Protein AF-A0AAX1ZYV2-F1 (afdb_monomer_lite)

Foldseek 3Di:
DCVVCVVPDDDDDDDPPPVVVVLVSVVVVVCCVPQPPPDDDPDPVRSVVSSVVVVVVCVVCVVVNCCVSVVVD

Organism: NCBI:txid33934

Sequence (73 aa):
FLKEHEDRLELVFLPPYSPQLNLIEGLWKWLKSDVIYNVFYSGVQEISKNVQAFIQRINQKPEQTIDRLCVQL

Structure (mmCIF, N/CA/C/O backbone):
data_AF-A0AAX1ZYV2-F1
#
_entry.id   AF-A0AAX1ZYV2-F1
#
loop_
_atom_site.group_PDB
_atom_site.id
_atom_site.type_symbol
_atom_site.label_atom_id
_atom_site.label_alt_id
_ato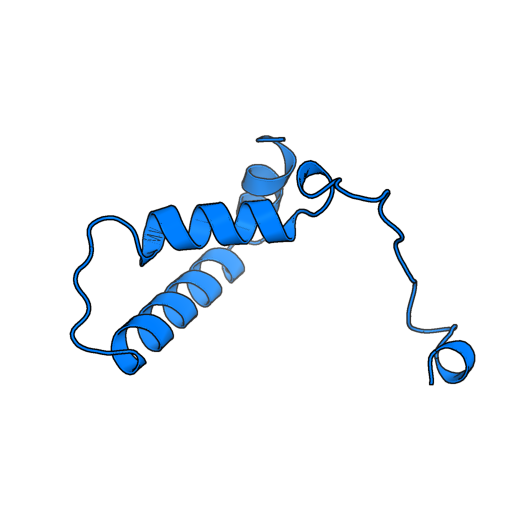m_site.label_comp_id
_atom_site.label_asym_id
_atom_site.label_entity_id
_atom_site.label_seq_id
_atom_site.pdbx_PDB_ins_code
_atom_site.Cartn_x
_atom_site.Cartn_y
_atom_site.Cartn_z
_atom_site.occupancy
_atom_site.B_iso_or_equiv
_atom_site.auth_seq_id
_atom_site.auth_comp_id
_atom_site.auth_asym_id
_atom_site.auth_atom_id
_atom_site.pdbx_PDB_model_num
ATOM 1 N N . PHE A 1 1 ? 24.264 -2.663 -5.729 1.00 92.06 1 PHE A N 1
ATOM 2 C CA . PHE A 1 1 ? 22.822 -2.909 -5.527 1.00 92.06 1 PHE A CA 1
ATOM 3 C C . PHE A 1 1 ? 22.040 -3.211 -6.809 1.00 92.06 1 PHE A C 1
ATOM 5 O O . PHE A 1 1 ? 21.967 -4.376 -7.139 1.00 92.06 1 PHE A O 1
ATOM 12 N N . LEU A 1 2 ? 21.472 -2.253 -7.569 1.00 91.69 2 LEU A N 1
ATOM 13 C CA . LEU A 1 2 ? 20.581 -2.617 -8.703 1.00 91.69 2 LEU A CA 1
ATOM 14 C C . LEU A 1 2 ? 21.286 -3.450 -9.788 1.00 91.69 2 LEU A C 1
ATOM 16 O O . LEU A 1 2 ? 20.795 -4.501 -10.165 1.00 91.69 2 LEU A O 1
ATOM 20 N N . LYS A 1 3 ? 22.488 -3.035 -10.201 1.00 92.62 3 LYS A N 1
ATOM 21 C CA . LYS A 1 3 ? 23.341 -3.797 -11.133 1.00 92.62 3 LYS A CA 1
ATOM 22 C C . LYS A 1 3 ? 23.835 -5.138 -10.563 1.00 92.62 3 LYS A C 1
ATOM 24 O O . LYS A 1 3 ? 24.178 -6.048 -11.293 1.00 92.62 3 LYS A O 1
ATOM 29 N N . GLU A 1 4 ? 23.912 -5.242 -9.243 1.00 96.50 4 GLU A N 1
ATOM 30 C CA . GLU A 1 4 ? 24.387 -6.439 -8.534 1.00 96.50 4 GLU A CA 1
ATOM 31 C C . GLU A 1 4 ? 23.288 -7.506 -8.397 1.00 96.50 4 GLU A C 1
ATOM 33 O O . GLU A 1 4 ? 23.580 -8.652 -8.076 1.00 96.50 4 GLU A O 1
ATOM 38 N N . HIS A 1 5 ? 22.031 -7.128 -8.643 1.00 96.56 5 HIS A N 1
ATOM 39 C CA . HIS A 1 5 ? 20.849 -7.983 -8.535 1.00 96.56 5 HIS A CA 1
ATOM 40 C C . HIS A 1 5 ? 19.997 -7.950 -9.813 1.00 96.56 5 HIS A C 1
ATOM 42 O O . HIS A 1 5 ? 18.787 -8.174 -9.755 1.00 96.56 5 HIS A O 1
ATOM 48 N N . GLU A 1 6 ? 20.608 -7.636 -10.960 1.00 94.62 6 GLU A N 1
ATOM 49 C CA . GLU A 1 6 ? 19.918 -7.528 -12.256 1.00 94.62 6 GLU A CA 1
ATOM 50 C C . GLU A 1 6 ? 19.289 -8.855 -12.715 1.00 94.62 6 GLU A C 1
ATOM 52 O O . GLU A 1 6 ? 18.349 -8.858 -13.501 1.00 94.62 6 GLU A O 1
ATOM 57 N N . ASP A 1 7 ? 19.758 -9.980 -12.175 1.00 96.06 7 ASP A N 1
ATOM 58 C CA . ASP A 1 7 ? 19.239 -11.329 -12.403 1.00 96.06 7 ASP A CA 1
ATOM 59 C C . ASP A 1 7 ? 17.942 -11.630 -11.629 1.00 96.06 7 ASP A C 1
ATOM 61 O O . ASP A 1 7 ? 17.243 -12.595 -11.938 1.00 96.06 7 ASP A O 1
ATOM 65 N N . ARG A 1 8 ? 17.613 -10.825 -10.609 1.00 96.69 8 ARG A N 1
ATOM 66 C CA . ARG A 1 8 ? 16.481 -11.061 -9.693 1.00 96.69 8 ARG A CA 1
ATOM 67 C C . ARG A 1 8 ? 15.483 -9.913 -9.617 1.00 96.69 8 ARG A C 1
ATOM 69 O O . ARG A 1 8 ? 14.391 -10.112 -9.084 1.00 96.69 8 ARG A O 1
ATOM 76 N N . LEU A 1 9 ? 15.861 -8.720 -10.067 1.00 95.62 9 LEU A N 1
ATOM 77 C CA . LEU A 1 9 ? 15.047 -7.513 -9.985 1.00 95.62 9 LEU A CA 1
ATOM 78 C C . LEU A 1 9 ? 14.887 -6.891 -11.368 1.00 95.62 9 LEU A C 1
ATOM 80 O O . LEU A 1 9 ? 15.864 -6.509 -12.005 1.00 95.62 9 LEU A O 1
ATOM 84 N N . GLU A 1 10 ? 13.637 -6.712 -11.779 1.00 94.38 10 GLU A N 1
ATOM 85 C CA . GLU A 1 10 ? 13.280 -5.986 -12.991 1.00 94.38 10 GLU A CA 1
ATOM 86 C C . GLU A 1 10 ? 12.669 -4.630 -12.625 1.00 94.38 10 GLU A C 1
ATOM 88 O O . GLU A 1 10 ? 11.828 -4.525 -11.728 1.00 94.38 10 GLU A O 1
ATOM 93 N N . LEU A 1 11 ? 13.105 -3.575 -13.315 1.00 92.56 11 LEU A N 1
ATOM 94 C CA . LEU A 1 11 ? 12.542 -2.239 -13.155 1.00 92.56 11 LEU A CA 1
ATOM 95 C C . LEU A 1 11 ? 11.419 -2.020 -14.162 1.00 92.56 11 LEU A C 1
ATOM 97 O O . LEU A 1 11 ? 11.649 -1.997 -15.369 1.00 92.56 11 LEU A O 1
ATOM 101 N N . VAL A 1 12 ? 10.218 -1.764 -13.649 1.00 92.06 12 VAL A N 1
ATOM 102 C CA . VAL A 1 12 ? 9.068 -1.355 -14.458 1.00 92.06 12 VAL A CA 1
ATOM 103 C C . VAL A 1 12 ? 8.931 0.163 -14.374 1.00 92.06 12 VAL A C 1
ATOM 105 O O . VAL A 1 12 ? 8.583 0.712 -13.328 1.00 92.06 12 VAL A O 1
ATOM 108 N N . PHE A 1 13 ? 9.235 0.853 -15.473 1.00 93.06 13 PHE A N 1
ATOM 109 C CA . PHE A 1 13 ? 9.147 2.310 -15.547 1.00 93.06 13 PHE A CA 1
ATOM 110 C C . PHE A 1 13 ? 7.750 2.758 -15.971 1.00 93.06 13 PHE A C 1
ATOM 112 O O . PHE A 1 13 ? 7.189 2.249 -16.940 1.00 93.06 13 PHE A O 1
ATOM 119 N N . LEU A 1 14 ? 7.218 3.761 -15.273 1.00 93.31 14 LEU A N 1
ATOM 120 C CA . LEU A 1 14 ? 5.959 4.412 -15.619 1.00 93.31 14 LEU A CA 1
ATOM 121 C C . LEU A 1 14 ? 6.215 5.833 -16.140 1.00 93.31 14 LEU A C 1
ATOM 123 O O . LEU A 1 14 ? 7.136 6.501 -15.656 1.00 93.31 14 LEU A O 1
ATOM 127 N N . PRO A 1 15 ? 5.407 6.324 -17.098 1.00 96.56 15 PRO A N 1
ATOM 128 C CA . PRO A 1 15 ? 5.481 7.713 -17.520 1.00 96.56 15 PRO A CA 1
ATOM 129 C C . PRO A 1 15 ? 5.172 8.664 -16.348 1.00 96.56 15 PRO A C 1
ATOM 131 O O . PRO A 1 15 ? 4.386 8.321 -15.456 1.00 96.56 15 PRO A O 1
ATOM 134 N N . PRO A 1 16 ? 5.758 9.877 -16.337 1.00 95.38 16 PRO A N 1
ATOM 135 C CA . PRO A 1 16 ? 5.454 10.882 -15.324 1.00 95.38 16 PRO A CA 1
ATOM 136 C C . PRO A 1 16 ? 3.947 11.143 -15.204 1.00 95.38 16 PRO A C 1
ATOM 138 O O . PRO A 1 16 ? 3.215 11.073 -16.191 1.00 95.38 16 PRO A O 1
ATOM 141 N N . TYR A 1 17 ? 3.490 11.456 -13.988 1.00 91.69 17 TYR A N 1
ATOM 142 C CA . TYR A 1 17 ? 2.092 11.805 -13.690 1.00 91.69 17 TYR A CA 1
ATOM 143 C C . TYR A 1 17 ? 1.053 10.780 -14.170 1.00 91.69 17 TYR A C 1
ATOM 145 O O . TYR A 1 17 ? -0.074 11.156 -14.483 1.00 91.69 17 TYR A O 1
ATOM 153 N N . SER A 1 18 ? 1.410 9.492 -14.208 1.00 92.56 18 SER A N 1
ATOM 154 C CA . SER A 1 18 ? 0.510 8.417 -14.646 1.00 92.56 18 SER A CA 1
ATOM 155 C C . SER A 1 18 ? 0.095 7.476 -13.502 1.00 92.56 18 SER A C 1
ATOM 157 O O . SER A 1 18 ? 0.343 6.271 -13.585 1.00 92.56 18 SER A O 1
ATOM 159 N N . PRO A 1 19 ? -0.529 7.982 -12.416 1.00 90.75 19 PRO A N 1
ATOM 160 C CA . PRO A 1 19 ? -0.939 7.156 -11.278 1.00 90.75 19 PRO A CA 1
ATOM 161 C C . PRO A 1 19 ? -1.956 6.073 -11.663 1.00 90.75 19 PRO A C 1
ATOM 163 O O . PRO A 1 19 ? -1.993 5.024 -11.034 1.00 90.75 19 PRO A O 1
ATOM 166 N N . GLN A 1 20 ? -2.737 6.282 -12.726 1.00 88.00 20 GLN A N 1
ATOM 167 C CA . GLN A 1 20 ? -3.672 5.296 -13.269 1.00 88.00 20 GLN A CA 1
ATOM 168 C C . GLN A 1 20 ? -2.982 4.031 -13.799 1.00 88.00 20 GLN A C 1
ATOM 170 O O . GLN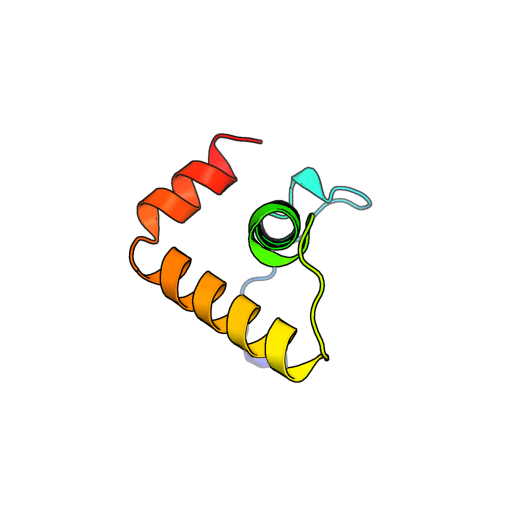 A 1 20 ? -3.607 2.982 -13.858 1.00 88.00 20 GLN A O 1
ATOM 175 N N . LEU A 1 21 ? -1.697 4.112 -14.164 1.00 90.44 21 LEU A N 1
ATOM 176 C CA . LEU A 1 21 ? -0.920 2.945 -14.592 1.00 90.44 21 LEU A CA 1
ATOM 177 C C . LEU A 1 21 ? -0.295 2.195 -13.407 1.00 90.44 21 LEU A C 1
ATOM 179 O O . LEU A 1 21 ? 0.234 1.100 -13.579 1.00 90.44 21 LEU A O 1
ATOM 183 N N . ASN A 1 22 ? -0.348 2.770 -12.203 1.00 92.06 22 ASN A N 1
ATOM 184 C CA . ASN A 1 22 ? 0.183 2.159 -10.997 1.00 92.06 22 ASN A CA 1
ATOM 185 C C . ASN A 1 22 ? -0.947 1.508 -10.185 1.00 92.06 22 ASN A C 1
ATOM 187 O O . ASN A 1 22 ? -1.632 2.175 -9.410 1.00 92.06 22 ASN A O 1
ATOM 191 N N . LEU A 1 23 ? -1.120 0.189 -10.324 1.00 91.38 23 LEU A N 1
ATOM 192 C CA . LEU A 1 23 ? -2.200 -0.578 -9.677 1.00 91.38 23 LEU A CA 1
ATOM 193 C C . LEU A 1 23 ? -2.287 -0.374 -8.154 1.00 91.38 23 LEU A C 1
ATOM 195 O O . LEU A 1 23 ? -3.376 -0.466 -7.579 1.00 91.38 23 LEU A O 1
ATOM 199 N N . ILE A 1 24 ? -1.167 -0.057 -7.492 1.00 93.19 24 ILE A N 1
ATOM 200 C CA . ILE A 1 24 ? -1.160 0.202 -6.048 1.00 93.19 24 ILE A CA 1
ATOM 201 C C . ILE A 1 24 ? -2.023 1.417 -5.668 1.00 93.19 24 ILE A C 1
ATOM 203 O O . ILE A 1 24 ? -2.621 1.425 -4.596 1.00 93.19 24 ILE A O 1
ATOM 207 N N . GLU A 1 25 ? -2.167 2.413 -6.548 1.00 94.50 25 GLU A N 1
ATOM 208 C CA . GLU A 1 25 ? -3.021 3.585 -6.311 1.00 94.50 25 GLU A CA 1
ATOM 209 C C . GLU A 1 25 ? -4.501 3.189 -6.231 1.00 94.50 25 GLU A C 1
ATOM 211 O O . GLU A 1 25 ? -5.241 3.652 -5.354 1.00 94.50 25 GLU A O 1
ATOM 216 N N . GLY A 1 26 ? -4.928 2.264 -7.097 1.00 93.81 26 GLY A N 1
ATOM 217 C CA . GLY A 1 26 ? -6.260 1.660 -7.049 1.00 93.81 26 GLY A CA 1
ATOM 218 C C . GLY A 1 26 ? -6.490 0.894 -5.746 1.00 93.81 26 GLY A C 1
ATOM 219 O O . GLY A 1 26 ? -7.534 1.052 -5.104 1.00 93.81 26 GLY A O 1
ATOM 220 N N . LEU A 1 27 ? -5.482 0.141 -5.295 1.00 95.12 27 LEU A N 1
ATOM 221 C CA . LEU A 1 27 ? -5.534 -0.563 -4.016 1.00 95.12 27 LEU A CA 1
ATOM 222 C C . LEU A 1 27 ? -5.653 0.410 -2.833 1.00 95.12 27 LEU A C 1
ATOM 224 O O . LEU A 1 27 ? -6.488 0.198 -1.954 1.00 95.12 27 LEU A O 1
ATOM 228 N N . TRP A 1 28 ? -4.894 1.511 -2.824 1.00 95.12 28 TRP A N 1
ATOM 229 C CA . TRP A 1 28 ? -4.996 2.539 -1.783 1.00 95.12 28 TRP A CA 1
ATOM 230 C C . TRP A 1 28 ? -6.354 3.235 -1.769 1.00 95.12 28 TRP A C 1
ATOM 232 O O . TRP A 1 28 ? -6.893 3.530 -0.699 1.00 95.12 28 TRP A O 1
ATOM 242 N N . LYS A 1 29 ? -6.935 3.498 -2.944 1.00 94.50 29 LYS A N 1
ATOM 243 C CA . LYS A 1 29 ? -8.296 4.033 -3.055 1.00 94.50 29 LYS A CA 1
ATOM 244 C C . LYS A 1 29 ? -9.314 3.066 -2.452 1.00 94.50 29 LYS A C 1
ATOM 246 O O . LYS A 1 29 ? -10.170 3.501 -1.681 1.00 94.50 29 LYS A O 1
ATOM 251 N N . TRP A 1 30 ? -9.196 1.771 -2.748 1.00 95.62 30 TRP A N 1
ATOM 252 C CA . TRP A 1 30 ? -10.072 0.752 -2.175 1.00 95.62 30 TRP A CA 1
ATOM 253 C C . TRP A 1 30 ? -9.908 0.642 -0.656 1.00 95.62 30 TRP A C 1
ATOM 255 O O . TRP A 1 30 ? -10.907 0.704 0.056 1.00 95.62 30 TRP A O 1
ATOM 265 N N . LEU A 1 31 ? -8.673 0.584 -0.152 1.00 97.00 31 LEU A N 1
ATOM 266 C CA . LEU A 1 31 ? -8.393 0.551 1.283 1.00 97.00 31 LEU A CA 1
ATOM 267 C C . LEU A 1 31 ? -9.034 1.736 2.005 1.00 97.00 31 LEU A C 1
ATOM 269 O O . LEU A 1 31 ? -9.706 1.546 3.014 1.00 97.00 31 LEU A O 1
ATOM 273 N N . LYS A 1 32 ? -8.875 2.959 1.486 1.00 96.06 32 LYS A N 1
ATOM 274 C CA . LYS A 1 32 ? -9.498 4.144 2.095 1.00 96.06 32 LYS A CA 1
ATOM 275 C C . LYS A 1 32 ? -11.020 4.035 2.108 1.00 96.06 32 LYS A C 1
ATOM 277 O O . LYS A 1 32 ? -11.629 4.339 3.128 1.00 96.06 32 LYS A O 1
ATOM 282 N N . SER A 1 33 ? -11.616 3.566 1.013 1.00 96.31 33 SER A N 1
ATOM 283 C CA . SER A 1 33 ? -13.066 3.392 0.920 1.00 96.31 33 SER A CA 1
ATOM 284 C C . SER A 1 33 ? -13.623 2.342 1.874 1.00 96.31 33 SER A C 1
ATOM 286 O O . SER A 1 33 ? -14.751 2.500 2.326 1.00 96.31 33 SER A O 1
ATOM 288 N N . ASP A 1 34 ? -12.878 1.271 2.129 1.00 95.44 34 ASP A N 1
ATOM 289 C CA . ASP A 1 34 ? -13.343 0.137 2.930 1.00 95.44 34 ASP A CA 1
ATOM 290 C C . ASP A 1 34 ? -13.032 0.307 4.421 1.00 95.44 34 ASP A C 1
ATOM 292 O O . ASP A 1 34 ? -13.844 -0.040 5.271 1.00 95.44 34 ASP A O 1
ATOM 296 N N . VAL A 1 35 ? -11.858 0.860 4.732 1.00 96.69 35 VAL A N 1
ATOM 297 C CA . VAL A 1 35 ? -11.332 0.937 6.098 1.00 96.69 35 VAL A CA 1
ATOM 298 C C . VAL A 1 35 ? -11.491 2.332 6.693 1.00 96.69 35 VAL A C 1
ATOM 300 O O . VAL A 1 35 ? -11.748 2.456 7.882 1.00 96.69 35 VAL A O 1
ATOM 303 N N . ILE A 1 36 ? -11.303 3.401 5.920 1.00 95.19 36 ILE A N 1
ATOM 304 C CA . ILE A 1 36 ? -11.149 4.753 6.484 1.00 95.19 36 ILE A CA 1
ATOM 305 C C . ILE A 1 36 ? -12.441 5.566 6.403 1.00 95.19 36 ILE A C 1
ATOM 307 O O . ILE A 1 36 ? -12.763 6.316 7.323 1.00 95.19 36 ILE A O 1
ATOM 311 N N . TYR A 1 37 ? -13.174 5.467 5.297 1.00 96.31 37 TYR A N 1
ATOM 312 C CA . TYR A 1 37 ? -14.345 6.307 5.067 1.00 96.31 37 TYR A CA 1
ATOM 313 C C . TYR A 1 37 ? -15.461 6.008 6.068 1.00 96.31 37 TYR A C 1
ATOM 315 O O . TYR A 1 37 ? -15.830 4.859 6.276 1.00 96.31 37 TYR A O 1
ATOM 323 N N . ASN A 1 38 ? -16.031 7.072 6.640 1.00 94.75 38 ASN A N 1
ATOM 324 C CA . ASN A 1 38 ? -17.163 7.025 7.571 1.00 94.75 38 ASN A CA 1
ATOM 325 C C . ASN A 1 38 ? -16.913 6.230 8.867 1.00 94.75 38 ASN A C 1
ATOM 327 O O . ASN A 1 38 ? -17.869 5.863 9.546 1.00 94.75 38 ASN A O 1
ATOM 331 N N . VAL A 1 39 ? -15.650 5.991 9.234 1.00 94.88 39 VAL A N 1
ATOM 332 C CA . VAL A 1 39 ? -15.279 5.337 10.494 1.00 94.88 39 VAL A CA 1
ATOM 333 C C . VAL A 1 39 ? -14.487 6.313 11.357 1.00 94.88 39 VAL A C 1
ATOM 335 O O . VAL A 1 39 ? -13.533 6.937 10.895 1.00 94.88 39 VAL A O 1
ATOM 338 N N . PHE A 1 40 ? -14.879 6.447 12.624 1.00 95.38 40 PHE A N 1
ATOM 339 C CA . PHE A 1 40 ? -14.114 7.202 13.610 1.00 95.38 40 PHE A CA 1
ATOM 340 C C . PHE A 1 40 ? -13.262 6.244 14.441 1.00 95.38 40 PHE A C 1
ATOM 342 O O . PHE A 1 40 ? -13.797 5.427 15.188 1.00 95.38 40 PHE A O 1
ATOM 349 N N . TYR A 1 41 ? -11.943 6.358 14.310 1.00 96.12 41 TYR A N 1
ATOM 350 C CA . TYR A 1 41 ? -10.988 5.555 15.065 1.00 96.12 41 TYR A CA 1
ATOM 351 C C . TYR A 1 41 ? -10.502 6.299 16.302 1.00 96.12 41 TYR A C 1
ATOM 353 O O . TYR A 1 41 ? -10.168 7.481 16.242 1.00 96.12 41 TYR A O 1
ATOM 361 N N . SER A 1 42 ? -10.396 5.577 17.411 1.00 95.00 42 SER A N 1
ATOM 362 C CA . SER A 1 42 ? -9.894 6.108 18.682 1.00 95.00 42 SER A CA 1
ATOM 363 C C . SER A 1 42 ? -8.394 6.432 18.647 1.00 95.00 42 SER A C 1
ATOM 365 O O . SER A 1 42 ? -7.9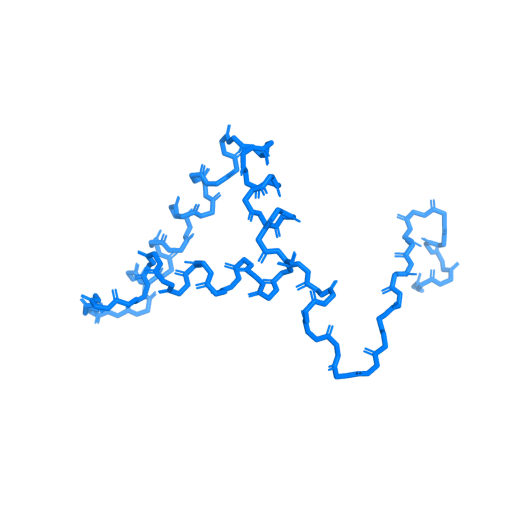14 7.263 19.417 1.00 95.00 42 SER A O 1
ATOM 367 N N . GLY A 1 43 ? -7.644 5.806 17.733 1.00 96.69 43 GLY A N 1
ATOM 368 C CA . GLY A 1 43 ? -6.222 6.059 17.543 1.00 96.69 43 GLY A CA 1
ATOM 369 C C . GLY A 1 43 ? -5.592 5.245 16.415 1.00 96.69 43 GLY A C 1
ATOM 370 O O . GLY A 1 43 ? -6.203 4.357 15.822 1.00 96.69 43 GLY A O 1
ATOM 371 N N . VAL A 1 44 ? -4.316 5.527 16.143 1.00 96.62 44 VAL A N 1
ATOM 372 C CA . VAL A 1 44 ? -3.557 4.921 15.031 1.00 96.62 44 VAL A CA 1
ATOM 373 C C . VAL A 1 44 ? -3.439 3.399 15.157 1.00 96.62 44 VAL A C 1
ATOM 375 O O . VAL A 1 44 ? -3.441 2.699 14.151 1.00 96.62 44 VAL A O 1
ATOM 378 N N . GLN A 1 45 ? -3.385 2.863 16.378 1.00 97.69 45 GLN A N 1
ATOM 379 C CA . GLN A 1 45 ? -3.315 1.414 16.612 1.00 97.69 45 GLN A CA 1
ATOM 380 C C . GLN A 1 45 ? -4.545 0.683 16.056 1.00 97.69 45 GLN A C 1
ATOM 382 O O . GLN A 1 45 ? -4.421 -0.393 15.471 1.00 97.69 45 GLN A O 1
ATOM 387 N N . GLU A 1 46 ? -5.723 1.290 16.197 1.00 97.31 46 GLU A N 1
ATOM 388 C CA . GLU A 1 46 ? -6.974 0.741 15.684 1.00 97.31 46 GLU A CA 1
ATOM 389 C C . GLU A 1 46 ? -7.005 0.781 14.151 1.00 97.31 46 GLU A C 1
ATOM 391 O O . GLU A 1 46 ? -7.383 -0.202 13.514 1.00 97.31 46 GLU A O 1
ATOM 396 N N . ILE A 1 47 ? -6.503 1.866 13.552 1.00 96.94 47 ILE A N 1
ATOM 397 C CA . ILE A 1 47 ? -6.340 1.979 12.097 1.00 96.94 47 ILE A CA 1
ATOM 398 C C . ILE A 1 47 ? -5.410 0.874 11.586 1.00 96.94 47 ILE A C 1
ATOM 400 O O . ILE A 1 47 ? -5.783 0.125 10.687 1.00 96.94 47 ILE A O 1
ATOM 404 N N . SER A 1 48 ? -4.226 0.719 12.188 1.00 97.62 48 SER A N 1
ATOM 405 C CA . SER A 1 48 ? -3.246 -0.302 11.796 1.00 97.62 48 SER A CA 1
ATOM 406 C C . SER A 1 48 ? -3.821 -1.716 11.871 1.00 97.62 48 SER A C 1
ATOM 408 O O . SER A 1 48 ? -3.611 -2.510 10.954 1.00 97.62 48 SER A O 1
ATOM 410 N N . LYS A 1 49 ? -4.592 -2.025 12.921 1.00 98.00 49 LYS A N 1
ATOM 411 C CA . LYS A 1 49 ? -5.275 -3.317 13.064 1.00 98.00 49 LYS A CA 1
ATOM 412 C C . LYS A 1 49 ? -6.265 -3.563 11.922 1.00 98.00 49 LYS A C 1
ATOM 414 O O . LYS A 1 49 ? -6.262 -4.643 11.335 1.00 98.00 49 LYS A O 1
ATOM 419 N N . ASN A 1 50 ? -7.097 -2.576 11.592 1.00 97.62 50 ASN A N 1
ATOM 420 C CA . ASN A 1 50 ? -8.092 -2.722 10.528 1.00 97.62 50 ASN A CA 1
ATOM 421 C C . ASN A 1 50 ? -7.451 -2.773 9.132 1.00 97.62 50 ASN A C 1
ATOM 423 O O . ASN A 1 50 ? -7.879 -3.562 8.293 1.00 97.62 50 ASN A O 1
ATOM 427 N N . VAL A 1 51 ? -6.369 -2.023 8.901 1.00 97.81 51 VAL A N 1
ATOM 428 C CA . VAL A 1 51 ? -5.563 -2.128 7.674 1.00 97.81 51 VAL A CA 1
ATOM 429 C C . VAL A 1 51 ? -4.953 -3.525 7.531 1.00 97.81 51 VAL A C 1
ATOM 431 O O . VAL A 1 51 ? -5.030 -4.116 6.456 1.00 97.81 51 VAL A O 1
ATOM 434 N N . GLN A 1 52 ? -4.396 -4.098 8.603 1.00 98.12 52 GLN A N 1
ATOM 435 C CA . GLN A 1 52 ? -3.874 -5.469 8.573 1.00 98.12 52 GLN A CA 1
ATOM 436 C C . GLN A 1 52 ? -4.971 -6.494 8.271 1.00 98.12 52 GLN A C 1
ATOM 438 O O . GLN A 1 52 ? -4.762 -7.376 7.440 1.00 98.12 52 GLN A O 1
ATOM 443 N N . ALA A 1 53 ? -6.147 -6.358 8.889 1.00 97.94 53 ALA A N 1
ATOM 444 C CA . ALA A 1 53 ? -7.289 -7.228 8.615 1.00 97.94 53 ALA A CA 1
ATOM 445 C C . ALA A 1 53 ? -7.761 -7.117 7.153 1.00 97.94 53 ALA A C 1
ATOM 447 O O . ALA A 1 53 ? -8.020 -8.135 6.510 1.00 97.94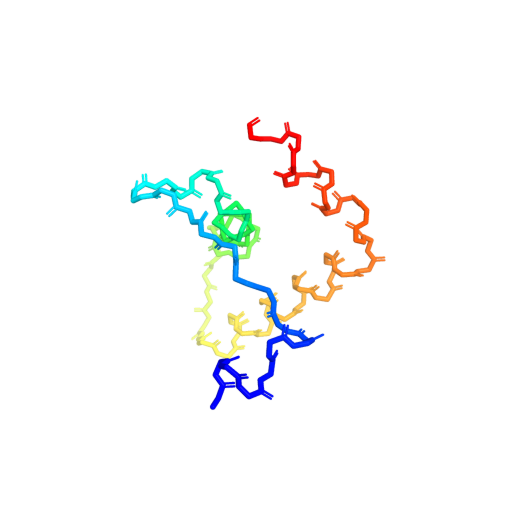 53 ALA A O 1
ATOM 448 N N . PHE A 1 54 ? -7.809 -5.900 6.600 1.00 97.31 54 PHE A N 1
ATOM 449 C CA . PHE A 1 54 ? -8.096 -5.663 5.184 1.00 97.31 54 PHE A CA 1
ATOM 450 C C . PHE A 1 54 ? -7.089 -6.384 4.279 1.00 97.31 54 PHE A C 1
ATOM 452 O O . PHE A 1 54 ? -7.499 -7.135 3.396 1.00 97.31 54 PHE A O 1
ATOM 459 N N . ILE A 1 55 ? -5.784 -6.219 4.532 1.00 96.81 55 ILE A N 1
ATOM 460 C CA . ILE A 1 55 ? -4.716 -6.860 3.747 1.00 96.81 55 ILE A CA 1
ATOM 461 C C . ILE A 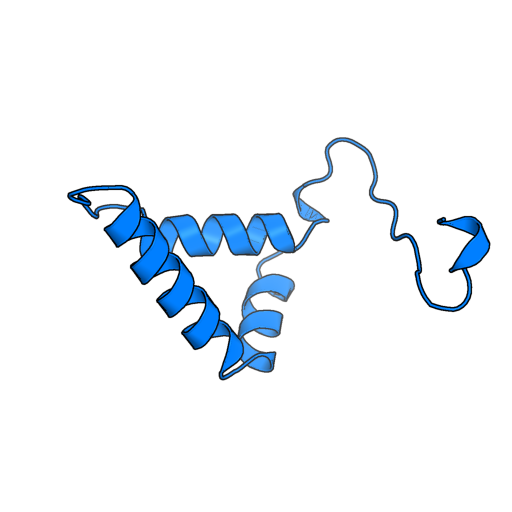1 55 ? -4.830 -8.388 3.817 1.00 96.81 55 ILE A C 1
ATOM 463 O O . ILE A 1 55 ? -4.777 -9.067 2.792 1.00 96.81 55 ILE A O 1
ATOM 467 N N . GLN A 1 56 ? -5.036 -8.945 5.013 1.00 97.69 56 GLN A N 1
ATOM 468 C CA . GLN A 1 56 ? -5.237 -10.385 5.183 1.00 97.69 56 GLN A CA 1
ATOM 469 C C . GLN A 1 56 ? -6.441 -10.878 4.379 1.00 97.69 56 GLN A C 1
ATOM 471 O O . GLN A 1 56 ? -6.339 -11.892 3.694 1.00 97.69 56 GLN A O 1
ATOM 476 N N . ARG A 1 57 ? -7.559 -10.145 4.410 1.00 96.62 57 ARG A N 1
ATOM 477 C CA . ARG A 1 57 ? -8.784 -10.496 3.684 1.00 96.62 57 ARG A CA 1
ATOM 478 C C . ARG A 1 57 ? -8.574 -10.514 2.168 1.00 96.62 57 ARG A C 1
ATOM 480 O O . ARG A 1 57 ? -8.974 -11.478 1.525 1.00 96.62 57 ARG A O 1
ATOM 487 N N . ILE A 1 58 ? -7.943 -9.491 1.589 1.00 95.88 58 ILE A N 1
ATOM 488 C CA . ILE A 1 58 ? -7.728 -9.430 0.128 1.00 95.88 58 ILE A CA 1
ATOM 489 C C . ILE A 1 58 ? -6.708 -10.471 -0.362 1.00 95.88 58 ILE A C 1
ATOM 491 O O . ILE A 1 58 ? -6.801 -10.938 -1.497 1.00 95.88 58 ILE A O 1
ATOM 495 N N . ASN A 1 59 ? -5.783 -10.888 0.507 1.00 95.81 59 ASN A N 1
ATOM 496 C CA . ASN A 1 59 ? -4.791 -11.919 0.202 1.00 95.81 59 ASN A CA 1
ATOM 497 C C . ASN A 1 59 ? -5.359 -13.346 0.261 1.00 95.81 59 ASN A C 1
ATOM 499 O O . ASN A 1 59 ? -4.734 -14.261 -0.267 1.00 95.81 59 ASN A O 1
ATOM 503 N N . GLN A 1 60 ? -6.536 -13.563 0.862 1.00 96.88 60 GLN A N 1
ATOM 504 C CA . GLN A 1 60 ? -7.186 -14.883 0.871 1.00 96.88 60 GLN A CA 1
ATOM 505 C C . GLN A 1 60 ? -7.671 -15.313 -0.519 1.00 96.88 60 GLN A C 1
ATOM 507 O O . GLN A 1 60 ? -7.779 -16.508 -0.784 1.00 96.88 60 GLN A O 1
ATOM 512 N N . LYS A 1 61 ? -7.998 -14.353 -1.394 1.00 93.25 61 LYS A N 1
ATOM 513 C CA . LYS A 1 61 ? -8.495 -14.599 -2.756 1.00 93.25 61 LYS A CA 1
ATOM 514 C C . LYS A 1 61 ? -7.805 -13.659 -3.749 1.00 93.25 61 LYS A C 1
ATOM 516 O O . LYS A 1 61 ? -8.426 -12.701 -4.214 1.00 93.25 61 LYS A O 1
ATOM 521 N N . PRO A 1 62 ? -6.524 -13.908 -4.063 1.00 92.44 62 PRO A N 1
ATOM 522 C CA . PRO A 1 62 ? -5.724 -12.998 -4.876 1.00 92.44 62 PRO A CA 1
ATOM 523 C C . PRO A 1 62 ? -6.302 -12.799 -6.281 1.00 92.44 62 PRO A C 1
ATOM 525 O O . PRO A 1 62 ? -6.301 -11.672 -6.757 1.00 92.44 62 PRO A O 1
ATOM 528 N N . GLU A 1 63 ? -6.875 -13.833 -6.904 1.00 93.75 63 GLU A N 1
ATOM 529 C CA . GLU A 1 63 ? -7.500 -13.723 -8.234 1.00 93.75 63 GLU A CA 1
ATOM 530 C C . GLU A 1 63 ? -8.630 -12.684 -8.257 1.00 93.75 63 GLU A C 1
ATOM 532 O O . GLU A 1 63 ? -8.637 -11.793 -9.096 1.00 93.75 63 GLU A O 1
ATOM 537 N N . GLN A 1 64 ? -9.518 -12.701 -7.257 1.00 93.12 64 GLN A N 1
ATOM 538 C CA . GLN A 1 64 ? -10.611 -11.724 -7.153 1.00 93.12 64 GLN A CA 1
ATOM 539 C C . GLN A 1 64 ? -10.097 -10.303 -6.901 1.00 93.12 64 GLN A C 1
ATOM 541 O O . GLN A 1 64 ? -10.680 -9.326 -7.372 1.00 93.12 64 GLN A O 1
ATOM 546 N N . THR A 1 65 ? -9.009 -10.181 -6.137 1.00 93.62 65 THR A N 1
ATOM 547 C CA . THR A 1 65 ? -8.337 -8.900 -5.899 1.00 93.62 65 THR A CA 1
ATOM 548 C C . THR A 1 65 ? -7.725 -8.359 -7.190 1.00 93.62 65 THR A C 1
ATOM 550 O O . THR A 1 65 ? -7.897 -7.178 -7.484 1.00 93.62 65 THR A O 1
ATOM 553 N N . ILE A 1 66 ? -7.064 -9.212 -7.978 1.00 92.69 66 ILE A N 1
ATOM 554 C CA . ILE A 1 66 ? -6.492 -8.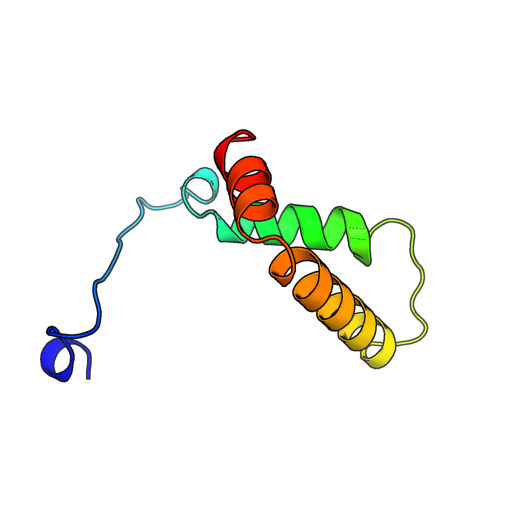851 -9.280 1.00 92.69 66 ILE A CA 1
ATOM 555 C C . ILE A 1 66 ? -7.603 -8.422 -10.237 1.00 92.69 66 ILE A C 1
ATOM 557 O O . ILE A 1 66 ? -7.529 -7.319 -10.770 1.00 92.69 66 ILE A O 1
ATOM 561 N N . ASP A 1 67 ? -8.662 -9.221 -10.387 1.00 92.50 67 ASP A N 1
ATOM 562 C CA . ASP A 1 67 ? -9.793 -8.894 -11.261 1.00 92.50 67 ASP A CA 1
ATOM 563 C C . ASP A 1 67 ? -10.404 -7.541 -10.895 1.00 92.50 67 ASP A C 1
ATOM 565 O O . ASP A 1 67 ? -10.615 -6.685 -11.751 1.00 92.50 67 ASP A O 1
ATOM 569 N N . ARG A 1 68 ? -10.623 -7.287 -9.600 1.00 91.94 68 ARG A N 1
ATOM 570 C CA . ARG A 1 68 ? -11.148 -5.999 -9.134 1.00 91.94 68 ARG A CA 1
ATOM 571 C C . ARG A 1 68 ? -10.243 -4.828 -9.523 1.00 91.94 68 ARG A C 1
ATOM 573 O O . ARG A 1 68 ? -10.755 -3.782 -9.912 1.00 91.94 68 ARG A O 1
ATOM 580 N N . LEU A 1 69 ? -8.929 -4.966 -9.356 1.00 91.12 69 LEU A N 1
ATOM 581 C CA . LEU A 1 69 ? -7.980 -3.880 -9.611 1.00 91.12 69 LEU A CA 1
ATOM 582 C C . LEU A 1 69 ? -7.749 -3.651 -11.110 1.00 91.12 69 LEU A C 1
ATOM 584 O O . LEU A 1 69 ? -7.609 -2.506 -11.525 1.00 91.12 69 LEU A O 1
ATOM 588 N N . CYS A 1 70 ? -7.733 -4.719 -11.906 1.00 84.31 70 CYS A N 1
ATOM 589 C CA . CYS A 1 70 ? -7.408 -4.673 -13.330 1.00 84.31 70 CYS A CA 1
ATOM 590 C C . CYS A 1 70 ? -8.622 -4.398 -14.232 1.00 84.31 70 CYS A C 1
ATOM 592 O O . CYS A 1 70 ? -8.439 -3.876 -15.324 1.00 84.31 70 CYS A O 1
ATOM 594 N N . VAL A 1 71 ? -9.848 -4.726 -13.804 1.00 68.50 71 VAL A N 1
ATOM 595 C CA . VAL A 1 71 ? -11.076 -4.535 -14.611 1.00 68.50 71 VAL A CA 1
ATOM 596 C C . VAL A 1 71 ? -11.734 -3.167 -14.368 1.00 68.50 71 VAL A C 1
ATOM 598 O O . VAL A 1 71 ? -12.577 -2.740 -15.151 1.00 68.50 71 VAL A O 1
ATOM 601 N N . GLN A 1 72 ? -11.367 -2.456 -13.296 1.00 57.41 72 GLN A N 1
ATOM 602 C CA . GLN A 1 72 ? -11.895 -1.116 -12.986 1.00 57.41 72 GLN A CA 1
ATOM 603 C C . GLN A 1 72 ? -10.997 0.048 -13.446 1.00 57.41 72 GLN A C 1
ATOM 605 O O . GLN A 1 72 ? -11.239 1.186 -13.031 1.00 57.41 72 GLN A O 1
ATOM 610 N N . LEU A 1 73 ? -9.979 -0.229 -14.270 1.00 51.12 73 LEU A N 1
ATOM 611 C CA . LEU A 1 73 ? -9.139 0.776 -14.932 1.00 51.12 73 LEU A CA 1
ATOM 612 C C . LEU A 1 73 ? -9.643 1.109 -16.338 1.00 51.12 73 LEU A C 1
ATOM 614 O O . LEU A 1 73 ? -10.062 0.173 -17.053 1.00 51.12 73 LEU A O 1
#

Secondary structure (DSSP, 8-state):
-GGGGTTT-------TT-GGG-HHHHHHHHHIIIIITT---SSHHHHHHHHHHHHHHHHTSHHHHHHHHHH--

InterPro domains:
  IPR036397 Ribonuclease H superfamily [G3DSA:3.30.420.10] (1-73)
  IPR038717 Tc1-like transposase, DDE domain [PF13358] (2-44)

pLDDT: mean 93.19, std 7.64, range [51.12, 98.12]

Radius of gyration: 15.99 Å; chains: 1; bounding box: 42×27×36 Å